Protein AF-A0A2A4I192-F1 (afdb_monomer_lite)

Secondary structure (DSSP, 8-state):
------TT--PPPHHHHHHHHHHHHHHHHHHHHHHHHHHTSHHHHHHHHHHHHHHHHHHHHHHHHHHHHH-GGGHHHHHTT-S-HHHHHHHHHHHTT-TTSS--

Sequence (104 aa):
MGSAFHPKDAAMPRTLVQALAEELVRASNILGDLAYDLGSDGDTLRRHMASLQAIDHVTQMQLAIADLLRAPDEITANAGRVTLEDMAVRLRGALDGTTGADAA

Organism: NCBI:txid862134

Radius of gyration: 18.27 Å; chains: 1; bounding box: 56×30×42 Å

Foldseek 3Di:
DDDDPDPVPCPDPLVVLLVQLVVLLVVLVVLVVVLVVQCVDPVSCVVCVVVSVVSVVSSLVSNLSSVLSNCVVCNLVSLVVSPPVVSSVVSVCVVVVVVPDPDD

Structure (mmCIF, N/CA/C/O backbone):
data_AF-A0A2A4I192-F1
#
_entry.id   AF-A0A2A4I192-F1
#
loop_
_atom_site.group_PDB
_atom_site.id
_atom_site.type_symbol
_atom_site.label_atom_id
_atom_site.label_alt_id
_atom_site.label_comp_id
_atom_site.label_asym_id
_atom_site.label_entity_id
_atom_site.label_seq_id
_atom_site.pdbx_PDB_ins_code
_atom_site.Cartn_x
_atom_site.Cartn_y
_atom_site.Cartn_z
_atom_site.occupancy
_atom_site.B_iso_or_equiv
_atom_site.auth_seq_id
_atom_site.auth_comp_id
_atom_site.auth_asym_id
_atom_site.auth_atom_id
_atom_site.pdbx_PDB_model_num
ATOM 1 N N . MET A 1 1 ? -37.849 -15.514 22.505 1.00 45.53 1 MET A N 1
ATOM 2 C CA . MET A 1 1 ? -37.267 -16.098 21.275 1.00 45.53 1 MET A CA 1
ATOM 3 C C . MET A 1 1 ? -37.134 -14.989 20.249 1.00 45.53 1 MET A C 1
ATOM 5 O O . MET A 1 1 ? -38.095 -14.254 20.087 1.00 45.53 1 MET A O 1
ATOM 9 N N . GLY A 1 2 ? -35.962 -14.875 19.616 1.00 47.94 2 GLY A N 1
ATOM 10 C CA . GLY A 1 2 ? -35.708 -13.978 18.483 1.00 47.94 2 GLY A CA 1
ATOM 11 C C . GLY A 1 2 ? -35.072 -12.635 18.843 1.00 47.94 2 GLY A C 1
ATOM 12 O O . GLY A 1 2 ? -35.719 -11.606 18.701 1.00 47.94 2 GLY A O 1
ATOM 13 N N . SER A 1 3 ? -33.812 -12.640 19.295 1.00 51.72 3 SER A N 1
ATOM 14 C CA . SER A 1 3 ? -32.983 -11.429 19.240 1.00 51.72 3 SER A CA 1
ATOM 15 C C . SER A 1 3 ? -32.753 -11.103 17.767 1.00 51.72 3 SER A C 1
ATOM 17 O O . SER A 1 3 ? -32.225 -11.938 17.030 1.00 51.72 3 SER A O 1
ATOM 19 N N . ALA A 1 4 ? -33.215 -9.934 17.332 1.00 55.94 4 ALA A N 1
ATOM 20 C CA . ALA A 1 4 ? -32.980 -9.436 15.991 1.00 55.94 4 ALA A CA 1
ATOM 21 C C . ALA A 1 4 ? -31.483 -9.145 15.849 1.00 55.94 4 ALA A C 1
ATOM 23 O O . ALA A 1 4 ? -30.949 -8.266 16.519 1.00 55.94 4 ALA A O 1
ATOM 24 N N . PHE A 1 5 ? -30.798 -9.909 15.003 1.00 48.59 5 PHE A N 1
ATOM 25 C CA . PHE A 1 5 ? -29.441 -9.585 14.588 1.00 48.59 5 PHE A CA 1
ATOM 26 C C . PHE A 1 5 ? -29.502 -8.262 13.816 1.00 48.59 5 PHE A C 1
ATOM 28 O O . PHE A 1 5 ? -29.989 -8.225 12.684 1.00 48.59 5 PHE A O 1
ATOM 35 N N . HIS A 1 6 ? -29.087 -7.161 14.445 1.00 49.81 6 HIS A N 1
ATOM 36 C CA . HIS A 1 6 ? -28.993 -5.877 13.769 1.00 49.81 6 HIS A CA 1
ATOM 37 C C . HIS A 1 6 ? -27.736 -5.882 12.878 1.00 49.81 6 HIS A C 1
ATOM 39 O O . HIS A 1 6 ? -26.640 -6.143 13.371 1.00 49.81 6 HIS A O 1
ATOM 45 N N . PRO A 1 7 ? -27.839 -5.547 11.577 1.00 48.59 7 PRO A N 1
ATOM 46 C CA . PRO A 1 7 ? -26.705 -5.568 10.641 1.00 48.59 7 PRO A CA 1
ATOM 47 C C . PRO A 1 7 ? -25.548 -4.600 10.966 1.00 48.59 7 PRO A C 1
ATOM 49 O O . PRO A 1 7 ? -24.584 -4.540 10.211 1.00 48.59 7 PRO A O 1
ATOM 52 N N . LYS A 1 8 ? -25.642 -3.821 12.054 1.00 51.84 8 LYS A N 1
ATOM 53 C CA . LYS A 1 8 ? -24.625 -2.864 12.520 1.00 51.84 8 LYS A CA 1
ATOM 54 C C . LYS A 1 8 ? -23.689 -3.420 13.604 1.00 51.84 8 LYS A C 1
ATOM 56 O O . LYS A 1 8 ? -22.716 -2.752 13.935 1.00 51.84 8 LYS A O 1
ATOM 61 N N . ASP A 1 9 ? -23.937 -4.628 14.115 1.00 47.12 9 ASP A N 1
ATOM 62 C CA . ASP A 1 9 ? -23.323 -5.093 15.372 1.00 47.12 9 ASP A CA 1
ATOM 63 C C . ASP A 1 9 ? -22.106 -6.018 15.218 1.00 47.12 9 ASP A C 1
ATOM 65 O O . ASP A 1 9 ? -21.594 -6.537 16.207 1.00 47.12 9 ASP A O 1
ATOM 69 N N . ALA A 1 10 ? -21.570 -6.197 14.012 1.00 53.81 10 ALA A N 1
ATOM 70 C CA . ALA A 1 10 ? -20.277 -6.858 13.835 1.00 53.81 10 ALA A CA 1
ATOM 71 C C . ALA A 1 10 ? -19.191 -5.823 13.521 1.00 53.81 10 ALA A C 1
ATOM 73 O O . ALA A 1 10 ? -18.585 -5.846 12.451 1.00 53.81 10 ALA A O 1
ATOM 74 N N . ALA A 1 11 ? -18.946 -4.891 14.449 1.00 66.88 11 ALA A N 1
ATOM 75 C CA . ALA A 1 11 ? -17.699 -4.133 14.421 1.00 66.88 11 ALA A CA 1
ATOM 76 C C . ALA A 1 11 ? -16.540 -5.143 14.378 1.00 66.88 11 ALA A C 1
ATOM 78 O O . ALA A 1 11 ? -16.483 -6.053 15.211 1.00 66.88 11 ALA A O 1
ATOM 79 N N . MET A 1 12 ? -15.654 -5.032 13.381 1.00 74.25 12 MET A N 1
ATOM 80 C CA . MET A 1 12 ? -14.514 -5.943 13.284 1.00 74.25 12 MET A CA 1
ATOM 81 C C . MET A 1 12 ? -13.717 -5.903 14.595 1.00 74.25 12 MET A C 1
ATOM 83 O O . MET A 1 12 ? -13.479 -4.811 15.122 1.00 74.25 12 MET A O 1
ATOM 87 N N . PRO A 1 13 ? -13.276 -7.058 15.128 1.00 85.31 13 PRO A N 1
ATOM 88 C CA . PRO A 1 13 ? -12.440 -7.075 16.317 1.00 85.31 13 PRO A CA 1
ATOM 89 C C . PRO A 1 13 ? -11.226 -6.166 16.125 1.00 85.31 13 PRO A C 1
ATOM 91 O O . PRO A 1 13 ? -10.545 -6.246 15.104 1.00 85.31 13 PRO A O 1
ATOM 94 N N . ARG A 1 14 ? -10.918 -5.321 17.115 1.00 81.94 14 ARG A N 1
ATOM 95 C CA . ARG A 1 14 ? -9.783 -4.382 17.046 1.00 81.94 14 ARG A CA 1
ATOM 96 C C . ARG A 1 14 ? -8.460 -5.080 16.713 1.00 81.94 14 ARG A C 1
ATOM 98 O O . ARG A 1 14 ? -7.638 -4.528 15.995 1.00 81.94 14 ARG A O 1
ATOM 105 N N . THR A 1 15 ? -8.285 -6.308 17.196 1.00 87.00 15 THR A N 1
ATOM 106 C CA . THR A 1 15 ? -7.130 -7.162 16.893 1.00 87.00 15 THR A CA 1
ATOM 107 C C . THR A 1 15 ? -7.056 -7.555 15.417 1.00 87.00 15 THR A C 1
ATOM 109 O O . THR A 1 15 ? -5.973 -7.551 14.847 1.00 87.00 15 THR A O 1
ATOM 112 N N . LEU A 1 16 ? -8.194 -7.837 14.775 1.00 86.00 16 LEU A N 1
ATOM 113 C CA . LEU A 1 16 ? -8.256 -8.108 13.338 1.00 86.00 16 LEU A CA 1
ATOM 114 C C . LEU A 1 16 ? -7.946 -6.844 12.528 1.00 86.00 16 LEU A C 1
ATOM 116 O O . LEU A 1 16 ? -7.176 -6.906 11.580 1.00 86.00 16 LEU A O 1
ATOM 120 N N . VAL A 1 17 ? -8.493 -5.693 12.928 1.00 88.31 17 VAL A N 1
ATOM 121 C CA . VAL A 1 17 ? -8.210 -4.397 12.285 1.00 88.31 17 VAL A CA 1
ATOM 122 C C . VAL A 1 17 ? -6.713 -4.064 12.337 1.00 88.31 17 VAL A C 1
ATOM 124 O O . VAL A 1 17 ? -6.136 -3.657 11.332 1.00 88.31 17 VAL A O 1
ATOM 127 N N . GLN A 1 18 ? -6.068 -4.293 13.484 1.00 88.81 18 GLN A N 1
ATOM 128 C CA . GLN A 1 18 ? -4.623 -4.110 13.646 1.00 88.81 18 GLN A CA 1
ATOM 129 C C . GLN A 1 18 ? -3.815 -5.090 12.789 1.00 88.81 18 GLN A C 1
ATOM 131 O O . GLN A 1 18 ? -2.906 -4.658 12.085 1.00 88.81 18 GLN A O 1
ATOM 136 N N . ALA A 1 19 ? -4.181 -6.375 12.783 1.00 91.25 19 ALA A N 1
ATOM 137 C CA . ALA A 1 19 ? -3.521 -7.378 11.949 1.00 91.25 19 ALA A CA 1
ATOM 138 C C . ALA A 1 19 ? -3.627 -7.041 10.451 1.00 91.25 19 ALA A C 1
ATOM 140 O O . ALA A 1 19 ? -2.654 -7.169 9.715 1.00 91.25 19 ALA A O 1
ATOM 141 N N . LEU A 1 20 ? -4.779 -6.540 9.994 1.00 93.00 20 LEU A N 1
ATOM 142 C CA . LEU A 1 20 ? -4.958 -6.087 8.611 1.00 93.00 20 LEU A CA 1
ATOM 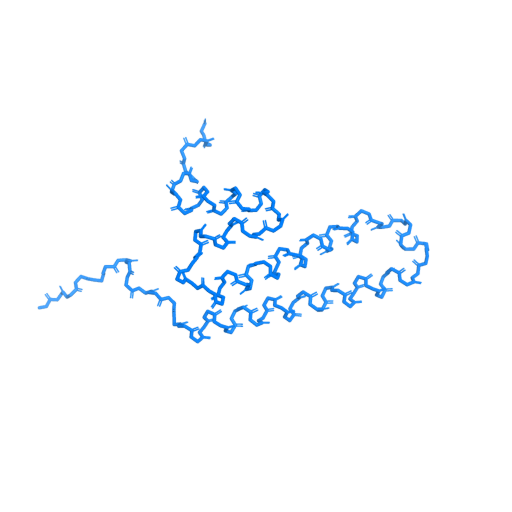143 C C . LEU A 1 20 ? -4.081 -4.871 8.283 1.00 93.00 20 LEU A C 1
ATOM 145 O O . LEU A 1 20 ? -3.492 -4.820 7.206 1.00 93.00 20 LEU A O 1
ATOM 149 N N . ALA A 1 21 ? -3.957 -3.913 9.205 1.00 93.56 21 ALA A N 1
ATOM 150 C CA . ALA A 1 21 ? -3.048 -2.781 9.035 1.00 93.56 21 ALA A CA 1
ATOM 151 C C . ALA A 1 21 ? -1.584 -3.239 8.909 1.00 93.56 21 ALA A C 1
ATOM 153 O O . ALA A 1 21 ? -0.840 -2.724 8.078 1.00 93.56 21 ALA A O 1
ATOM 154 N N . GLU A 1 22 ? -1.165 -4.217 9.712 1.00 95.94 22 GLU A N 1
ATOM 155 C CA . GLU A 1 22 ? 0.176 -4.804 9.631 1.00 95.94 22 GLU A CA 1
ATOM 156 C C . GLU A 1 22 ? 0.411 -5.539 8.307 1.00 95.94 22 GLU A C 1
ATOM 158 O O . GLU A 1 22 ? 1.461 -5.357 7.691 1.00 95.94 22 GLU A O 1
ATOM 163 N N . GLU A 1 23 ? -0.568 -6.305 7.824 1.00 97.25 23 GLU A N 1
ATOM 164 C CA . GLU A 1 23 ? -0.462 -6.998 6.537 1.00 97.25 23 GLU A CA 1
ATOM 165 C C . GLU A 1 23 ? -0.411 -6.033 5.344 1.00 97.25 23 GLU A C 1
ATOM 167 O O . GLU A 1 23 ? 0.316 -6.288 4.386 1.00 97.25 23 GLU A O 1
ATOM 172 N N . LEU A 1 24 ? -1.087 -4.881 5.412 1.00 96.00 24 LEU A N 1
ATOM 173 C CA . LEU A 1 24 ? -0.954 -3.831 4.395 1.00 96.00 24 LEU A CA 1
ATOM 174 C C . LEU A 1 24 ? 0.462 -3.242 4.354 1.00 96.00 24 LEU A C 1
ATOM 176 O O . LEU A 1 24 ? 1.010 -3.063 3.268 1.00 96.00 24 LEU A O 1
ATOM 180 N N . VAL A 1 25 ? 1.079 -3.001 5.516 1.00 96.75 25 VAL A N 1
ATOM 181 C CA . VAL A 1 25 ? 2.484 -2.556 5.592 1.00 96.75 25 VAL A CA 1
ATOM 182 C C . VAL A 1 25 ? 3.440 -3.647 5.102 1.00 96.75 25 VAL A C 1
ATOM 184 O O . VAL A 1 25 ? 4.418 -3.370 4.410 1.00 96.75 25 VAL A O 1
ATOM 187 N N . ARG A 1 26 ? 3.170 -4.916 5.423 1.00 97.06 26 ARG A N 1
ATOM 188 C CA . ARG A 1 26 ? 3.958 -6.039 4.900 1.00 97.06 26 ARG A CA 1
ATOM 189 C C . ARG A 1 26 ? 3.888 -6.086 3.374 1.00 97.06 26 ARG A C 1
ATOM 191 O O . ARG A 1 26 ? 4.925 -6.199 2.725 1.00 97.06 26 ARG A O 1
ATOM 198 N N . ALA A 1 27 ? 2.687 -5.975 2.808 1.00 96.56 27 ALA A N 1
ATOM 199 C CA . ALA A 1 27 ? 2.477 -5.966 1.366 1.00 96.56 27 ALA A CA 1
ATOM 200 C C . ALA A 1 27 ? 3.180 -4.779 0.690 1.00 96.56 27 ALA A C 1
ATOM 202 O O . ALA A 1 27 ? 3.806 -4.973 -0.353 1.00 96.56 27 ALA A O 1
ATOM 203 N N . SER A 1 28 ? 3.149 -3.586 1.298 1.00 96.44 28 SER A N 1
ATOM 204 C CA . SER A 1 28 ? 3.838 -2.414 0.750 1.00 96.44 28 SER A CA 1
ATOM 205 C C . SER A 1 28 ? 5.351 -2.593 0.722 1.00 96.44 28 SER A C 1
ATOM 207 O O . SER A 1 28 ? 5.989 -2.196 -0.248 1.00 96.44 28 SER A O 1
ATOM 209 N N . ASN A 1 29 ? 5.925 -3.233 1.745 1.00 96.69 29 ASN A N 1
ATOM 210 C CA . ASN A 1 29 ? 7.359 -3.520 1.783 1.00 96.69 29 ASN A CA 1
ATOM 211 C C . ASN A 1 29 ? 7.758 -4.520 0.691 1.00 96.69 29 ASN A C 1
ATOM 213 O O . ASN A 1 29 ? 8.692 -4.254 -0.051 1.00 96.69 29 ASN A O 1
ATOM 217 N N . ILE A 1 30 ? 7.001 -5.613 0.523 1.00 97.75 30 ILE A N 1
ATOM 218 C CA . ILE A 1 30 ? 7.257 -6.602 -0.541 1.00 97.75 30 ILE A CA 1
ATOM 219 C C . ILE A 1 30 ? 7.192 -5.943 -1.926 1.00 97.75 30 ILE A C 1
ATOM 221 O O . ILE A 1 30 ? 8.043 -6.195 -2.776 1.00 97.75 30 ILE A O 1
ATOM 225 N N . LEU A 1 31 ? 6.192 -5.089 -2.167 1.00 96.50 31 LEU A N 1
ATOM 226 C CA . LEU A 1 31 ? 6.079 -4.346 -3.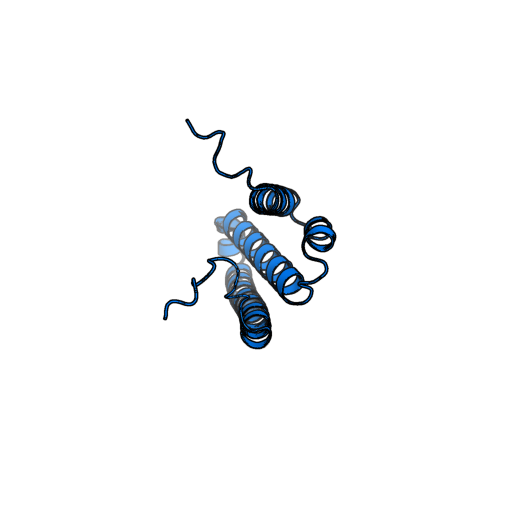425 1.00 96.50 31 LEU A CA 1
ATOM 227 C C . LEU A 1 31 ? 7.231 -3.352 -3.619 1.00 96.50 31 LEU A C 1
ATOM 229 O O . LEU A 1 31 ? 7.722 -3.217 -4.738 1.00 96.50 31 LEU A O 1
ATOM 233 N N . GLY A 1 32 ? 7.664 -2.682 -2.550 1.00 94.25 32 GLY A N 1
ATOM 234 C CA . GLY A 1 32 ? 8.812 -1.780 -2.562 1.00 94.25 32 GLY A CA 1
ATOM 235 C C . GLY A 1 32 ? 10.114 -2.497 -2.918 1.00 94.25 32 GLY A C 1
ATOM 236 O O . GLY A 1 32 ? 10.834 -2.031 -3.798 1.00 94.25 32 GLY A O 1
ATOM 237 N N . ASP A 1 33 ? 10.369 -3.657 -2.312 1.00 96.81 33 ASP A N 1
ATOM 238 C CA . ASP A 1 33 ? 11.548 -4.482 -2.596 1.00 96.81 33 ASP A CA 1
ATOM 239 C C . ASP A 1 33 ? 11.548 -4.954 -4.060 1.00 96.81 33 ASP A C 1
ATOM 241 O O . ASP A 1 33 ? 12.537 -4.797 -4.773 1.00 96.81 33 ASP A O 1
ATOM 245 N N . LEU A 1 34 ? 10.405 -5.433 -4.565 1.00 95.44 34 LEU A N 1
ATOM 246 C CA . LEU A 1 34 ? 10.275 -5.846 -5.968 1.00 95.44 34 LEU A CA 1
ATOM 247 C C . LEU A 1 34 ? 10.456 -4.675 -6.946 1.00 95.44 34 LEU A C 1
ATOM 249 O O . LEU A 1 34 ? 11.080 -4.835 -7.996 1.00 95.44 34 LEU A O 1
ATOM 253 N N . ALA A 1 35 ? 9.915 -3.496 -6.629 1.00 93.62 35 ALA A N 1
ATOM 254 C CA . ALA A 1 35 ? 10.101 -2.298 -7.444 1.00 93.62 35 ALA A CA 1
ATOM 255 C C . ALA A 1 35 ? 11.564 -1.837 -7.446 1.00 93.62 35 ALA A C 1
ATOM 257 O O . ALA A 1 35 ? 12.066 -1.407 -8.485 1.00 93.62 35 ALA A O 1
ATOM 258 N N . TYR A 1 36 ? 12.251 -1.956 -6.308 1.00 92.56 36 TYR A N 1
ATOM 259 C CA . TYR A 1 36 ? 13.675 -1.673 -6.191 1.00 92.56 36 TYR A CA 1
ATOM 260 C C . TYR A 1 36 ? 14.508 -2.629 -7.050 1.00 92.56 36 TYR A C 1
ATOM 262 O O . TYR A 1 36 ? 15.315 -2.171 -7.860 1.00 92.56 36 TYR A O 1
ATOM 270 N N . ASP A 1 37 ? 14.256 -3.935 -6.948 1.00 94.12 37 ASP A N 1
ATOM 271 C CA . ASP A 1 37 ? 14.948 -4.951 -7.743 1.00 94.12 37 ASP A CA 1
ATOM 272 C C . ASP A 1 37 ? 14.764 -4.698 -9.247 1.00 94.12 37 ASP A C 1
ATOM 274 O O . ASP A 1 37 ? 15.737 -4.686 -10.003 1.00 94.12 37 ASP A O 1
ATOM 278 N N . LEU A 1 38 ? 13.536 -4.401 -9.685 1.00 91.50 38 LEU A N 1
ATOM 279 C CA . LEU A 1 38 ? 13.231 -4.059 -11.080 1.00 91.50 38 LEU A CA 1
ATOM 280 C C . LEU A 1 38 ? 13.871 -2.735 -11.528 1.00 91.50 38 LEU A C 1
ATOM 282 O O . LEU A 1 38 ? 14.288 -2.609 -12.679 1.00 91.50 38 LEU A O 1
ATOM 286 N N . GLY A 1 39 ? 13.936 -1.744 -10.639 1.00 91.62 39 GLY A N 1
ATOM 287 C CA . GLY A 1 39 ? 14.537 -0.438 -10.904 1.00 91.62 39 GLY A CA 1
ATOM 288 C C . GLY A 1 39 ? 16.068 -0.445 -10.905 1.00 91.62 39 GLY A C 1
ATOM 289 O O . GLY A 1 39 ? 16.675 0.493 -11.424 1.00 91.62 39 GLY A O 1
ATOM 290 N N . SER A 1 40 ? 16.693 -1.490 -10.355 1.00 93.06 40 SER A N 1
ATOM 291 C CA . SER A 1 40 ? 18.150 -1.645 -10.327 1.00 93.06 40 SER A CA 1
ATOM 292 C C . SER A 1 40 ? 18.757 -1.908 -11.716 1.00 93.06 40 SER A C 1
ATOM 294 O O . SER A 1 40 ? 19.926 -1.593 -11.948 1.00 93.06 40 SER A O 1
ATOM 296 N N . ASP A 1 41 ? 17.956 -2.407 -12.665 1.00 94.06 41 ASP A N 1
ATOM 297 C CA . ASP A 1 41 ? 18.320 -2.530 -14.075 1.00 94.06 41 ASP A CA 1
ATOM 298 C C . ASP A 1 41 ? 17.889 -1.279 -14.861 1.00 94.06 41 ASP A C 1
ATOM 300 O O . ASP A 1 41 ? 16.705 -0.958 -14.983 1.00 94.06 41 ASP A O 1
ATOM 304 N N . GLY A 1 42 ? 18.861 -0.555 -15.421 1.00 91.81 42 GLY A N 1
ATOM 305 C CA . GLY A 1 42 ? 18.618 0.747 -16.051 1.00 91.81 42 GLY A CA 1
ATOM 306 C C . GLY A 1 42 ? 17.724 0.703 -17.297 1.00 91.81 42 GLY A C 1
ATOM 307 O O . GLY A 1 42 ? 17.003 1.669 -17.570 1.00 91.81 42 GLY A O 1
ATOM 308 N N . ASP A 1 43 ? 17.737 -0.398 -18.050 1.00 94.31 43 ASP A N 1
ATOM 309 C CA . ASP A 1 43 ? 16.888 -0.557 -19.234 1.00 94.31 43 ASP A CA 1
ATOM 310 C C . ASP A 1 43 ? 15.450 -0.925 -18.847 1.00 94.31 43 ASP A C 1
ATOM 312 O O . ASP A 1 43 ? 14.498 -0.405 -19.438 1.00 94.31 43 ASP A O 1
ATOM 316 N N . THR A 1 44 ? 15.281 -1.752 -17.816 1.00 90.88 44 THR A N 1
ATOM 317 C CA . THR A 1 44 ? 13.991 -2.092 -17.203 1.00 90.88 44 THR A CA 1
ATOM 318 C C . THR A 1 44 ? 13.351 -0.857 -16.583 1.00 90.88 44 THR A C 1
ATOM 320 O O . THR A 1 44 ? 12.200 -0.552 -16.902 1.00 90.88 44 THR A O 1
ATOM 323 N N . LEU A 1 45 ? 14.112 -0.081 -15.806 1.00 93.00 45 LEU A N 1
ATOM 324 C CA . LEU A 1 45 ? 13.671 1.190 -15.234 1.00 93.00 45 LEU A CA 1
ATOM 325 C C . LEU A 1 45 ? 13.164 2.144 -16.321 1.00 93.00 45 LEU A C 1
ATOM 327 O O . LEU A 1 45 ? 12.065 2.686 -16.215 1.00 93.00 45 LEU A O 1
ATOM 331 N N . ARG A 1 46 ? 13.932 2.331 -17.403 1.00 93.88 46 ARG A N 1
ATOM 332 C CA . ARG A 1 46 ? 13.547 3.244 -18.489 1.00 93.88 46 ARG A CA 1
ATOM 333 C C . ARG A 1 46 ? 12.300 2.762 -19.232 1.00 93.88 46 ARG A C 1
ATOM 335 O O . ARG A 1 46 ? 11.459 3.580 -19.596 1.00 93.88 46 ARG A O 1
ATOM 342 N N . ARG A 1 47 ? 12.172 1.451 -19.461 1.00 96.19 47 ARG A N 1
ATOM 343 C CA . ARG A 1 47 ? 11.045 0.848 -20.192 1.00 96.19 47 ARG A CA 1
ATOM 344 C C . ARG A 1 47 ? 9.756 0.808 -19.371 1.00 96.19 47 ARG A C 1
ATOM 346 O O . ARG A 1 47 ? 8.676 0.935 -19.941 1.00 96.19 47 ARG A O 1
ATOM 353 N N . HIS A 1 48 ? 9.866 0.638 -18.056 1.00 95.38 48 HIS A N 1
ATOM 354 C CA . HIS A 1 48 ? 8.736 0.386 -17.159 1.00 95.38 48 HIS A CA 1
ATOM 355 C C . HIS A 1 48 ? 8.549 1.463 -16.084 1.00 95.38 48 HIS A C 1
ATOM 357 O O . HIS A 1 48 ? 7.834 1.231 -15.113 1.00 95.38 48 HIS A O 1
ATOM 363 N N . MET A 1 49 ? 9.122 2.658 -16.270 1.00 94.69 49 MET A N 1
ATOM 364 C CA . MET A 1 49 ? 9.024 3.780 -15.325 1.00 94.69 49 MET A CA 1
ATOM 365 C C . MET A 1 49 ? 7.581 4.050 -14.874 1.00 94.69 49 MET A C 1
ATOM 367 O O . MET A 1 49 ? 7.322 4.176 -13.683 1.00 94.69 49 MET A O 1
ATOM 371 N N . ALA A 1 50 ? 6.625 4.064 -15.808 1.00 93.69 50 ALA A N 1
ATOM 372 C CA . ALA A 1 50 ? 5.216 4.298 -15.489 1.00 93.69 50 ALA A CA 1
ATOM 373 C C . ALA A 1 50 ? 4.612 3.180 -14.618 1.00 93.69 50 ALA A C 1
ATO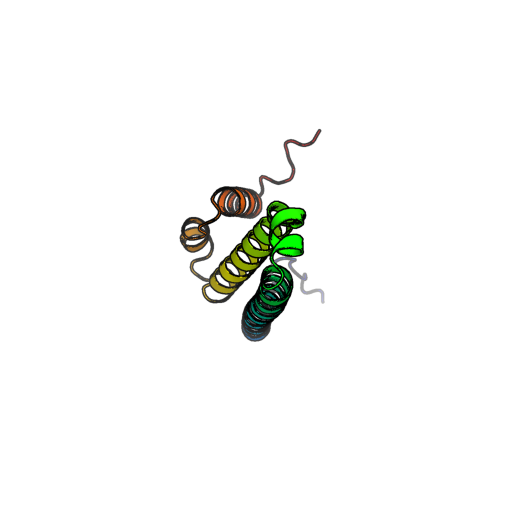M 375 O O . ALA A 1 50 ? 3.813 3.442 -13.724 1.00 93.69 50 ALA A O 1
ATOM 376 N N . SER A 1 51 ? 5.013 1.927 -14.847 1.00 93.88 51 SER A N 1
ATOM 377 C CA . SER A 1 51 ? 4.585 0.789 -14.027 1.00 93.88 51 SER A CA 1
ATOM 378 C C . SER A 1 51 ? 5.202 0.839 -12.629 1.00 93.88 51 SER A C 1
ATOM 380 O O . SER A 1 51 ? 4.508 0.565 -11.657 1.00 93.88 51 SER A O 1
ATOM 382 N N . LEU A 1 52 ? 6.471 1.238 -12.510 1.00 93.50 52 LEU A N 1
ATOM 383 C CA . LEU A 1 52 ? 7.139 1.415 -11.217 1.00 93.50 52 LEU A CA 1
ATOM 384 C C . LEU A 1 52 ? 6.520 2.565 -10.412 1.00 93.50 52 LEU A C 1
ATOM 386 O O . LEU A 1 52 ? 6.290 2.419 -9.216 1.00 93.50 52 LEU A O 1
ATOM 390 N N . GLN A 1 53 ? 6.150 3.663 -11.073 1.00 92.25 53 GLN A N 1
ATOM 391 C CA . GLN A 1 53 ? 5.382 4.750 -10.456 1.00 92.25 53 GLN A CA 1
ATOM 392 C C . GLN A 1 53 ? 3.991 4.292 -9.999 1.00 92.25 53 GLN A C 1
ATOM 394 O O . GLN A 1 53 ? 3.530 4.691 -8.933 1.00 92.25 53 GLN A O 1
ATOM 399 N N . ALA A 1 54 ? 3.320 3.430 -10.768 1.00 92.56 54 ALA A N 1
ATOM 400 C CA . ALA A 1 54 ? 2.047 2.851 -10.348 1.00 92.56 54 ALA A CA 1
ATOM 401 C C . ALA A 1 54 ? 2.207 1.942 -9.115 1.00 92.56 54 ALA A C 1
ATOM 403 O O . ALA A 1 54 ? 1.348 1.962 -8.236 1.00 92.56 54 ALA A O 1
ATOM 404 N N . ILE A 1 55 ? 3.307 1.184 -9.019 1.00 92.94 55 ILE A N 1
ATOM 405 C CA . ILE A 1 55 ? 3.619 0.376 -7.831 1.00 92.94 55 ILE A CA 1
ATOM 406 C C . ILE A 1 55 ? 3.844 1.279 -6.614 1.00 92.94 55 ILE A C 1
ATOM 408 O O . ILE A 1 55 ? 3.240 1.031 -5.574 1.00 92.94 55 ILE A O 1
ATOM 412 N N . ASP A 1 56 ? 4.624 2.353 -6.752 1.00 90.75 56 ASP A N 1
ATOM 413 C CA . ASP A 1 56 ? 4.829 3.343 -5.684 1.00 90.75 56 ASP A CA 1
ATOM 414 C C . ASP A 1 56 ? 3.509 4.003 -5.238 1.00 90.75 56 ASP A C 1
ATOM 416 O O . ASP A 1 56 ? 3.233 4.171 -4.053 1.00 90.75 56 ASP A O 1
ATOM 420 N N . HIS A 1 57 ? 2.610 4.295 -6.177 1.00 89.31 57 HIS A N 1
ATOM 421 C CA . HIS A 1 57 ? 1.283 4.794 -5.826 1.00 89.31 57 HIS A CA 1
ATOM 422 C C . HIS A 1 57 ? 0.465 3.768 -5.014 1.00 89.31 57 HIS A C 1
ATOM 424 O O . HIS A 1 57 ? -0.237 4.132 -4.067 1.00 89.31 57 HIS A O 1
ATOM 430 N N . VAL A 1 58 ? 0.564 2.473 -5.340 1.00 90.75 58 VAL A N 1
ATOM 431 C CA . VAL A 1 58 ? -0.107 1.395 -4.593 1.00 90.75 58 VAL A CA 1
ATOM 432 C C . VAL A 1 58 ? 0.473 1.225 -3.190 1.00 90.75 58 VAL A C 1
ATOM 434 O O . VAL A 1 58 ? -0.305 1.078 -2.245 1.00 90.75 58 VAL A O 1
ATOM 437 N N . THR A 1 59 ? 1.796 1.288 -3.018 1.00 92.19 59 THR A N 1
ATOM 438 C CA . THR A 1 59 ? 2.413 1.208 -1.683 1.00 92.19 59 THR A CA 1
ATOM 439 C C . THR A 1 59 ? 1.971 2.381 -0.808 1.00 92.19 59 THR A C 1
ATOM 441 O O . THR A 1 59 ? 1.581 2.172 0.341 1.00 92.19 59 THR A O 1
ATOM 444 N N . GLN A 1 60 ? 1.903 3.596 -1.359 1.00 89.31 60 GLN A N 1
ATOM 445 C CA . GLN A 1 60 ? 1.378 4.769 -0.652 1.00 89.31 60 GLN A CA 1
ATOM 446 C C . GLN A 1 60 ? -0.096 4.603 -0.249 1.00 89.31 60 GLN A C 1
ATOM 448 O O . GLN A 1 60 ? -0.458 4.935 0.882 1.00 89.31 60 GLN A O 1
ATOM 453 N N . MET A 1 61 ? -0.945 4.041 -1.122 1.00 88.69 61 MET A N 1
ATOM 454 C CA . MET A 1 61 ? -2.336 3.714 -0.771 1.00 88.69 61 MET A CA 1
ATOM 455 C C . MET A 1 61 ? -2.409 2.717 0.391 1.00 88.69 61 MET A C 1
ATOM 457 O O . MET A 1 61 ? -3.175 2.927 1.330 1.00 88.69 61 MET A O 1
ATOM 461 N N . GLN A 1 62 ? -1.606 1.651 0.357 1.00 92.50 62 GLN A N 1
ATOM 462 C CA . GLN A 1 62 ? -1.585 0.628 1.408 1.00 92.50 62 GLN A CA 1
ATOM 463 C C . GLN A 1 62 ? -1.165 1.202 2.764 1.00 92.50 62 GLN A C 1
ATOM 465 O O . GLN A 1 62 ? -1.818 0.918 3.769 1.00 92.50 62 GLN A O 1
ATOM 470 N N . LEU A 1 63 ? -0.129 2.046 2.791 1.00 90.69 63 LEU A N 1
ATOM 471 C CA . LEU A 1 63 ? 0.336 2.709 4.011 1.00 90.69 63 LEU A CA 1
ATOM 472 C C . LEU A 1 63 ? -0.733 3.644 4.589 1.00 90.69 63 LEU A C 1
ATOM 474 O O . LEU A 1 63 ? -1.049 3.565 5.774 1.00 90.69 63 LEU A O 1
ATOM 478 N N . ALA A 1 64 ? -1.363 4.458 3.743 1.00 86.25 64 ALA A N 1
ATOM 479 C CA . ALA A 1 64 ? -2.430 5.354 4.172 1.00 86.25 64 ALA A CA 1
ATOM 480 C C . ALA A 1 64 ? -3.654 4.594 4.722 1.00 86.25 64 ALA A C 1
ATOM 482 O O . ALA A 1 64 ? -4.242 5.012 5.719 1.00 86.25 64 ALA A O 1
ATOM 483 N N . ILE A 1 65 ? -4.026 3.452 4.132 1.00 87.44 65 ILE A N 1
ATOM 484 C CA . ILE A 1 65 ? -5.098 2.600 4.672 1.00 87.44 65 ILE A CA 1
ATOM 485 C C . ILE A 1 65 ? -4.677 1.975 6.009 1.00 87.44 65 ILE A C 1
ATOM 487 O O . ILE A 1 65 ? -5.476 1.954 6.945 1.00 87.44 65 ILE A O 1
ATOM 491 N N . ALA A 1 66 ? -3.437 1.498 6.135 1.00 90.44 66 ALA A N 1
ATOM 492 C CA . ALA A 1 66 ? -2.932 0.957 7.395 1.00 90.44 66 ALA A CA 1
ATOM 493 C C . ALA A 1 66 ? -3.004 1.992 8.531 1.00 90.44 66 ALA A C 1
ATOM 495 O O . ALA A 1 66 ? -3.409 1.660 9.647 1.00 90.44 66 ALA A O 1
ATOM 496 N N . ASP A 1 67 ? -2.680 3.252 8.243 1.00 86.94 67 ASP A N 1
ATOM 497 C CA . ASP A 1 67 ? -2.764 4.342 9.216 1.00 86.94 67 ASP A CA 1
ATOM 498 C C . ASP A 1 67 ? -4.213 4.653 9.616 1.00 86.94 67 ASP A C 1
ATOM 500 O O . ASP A 1 67 ? -4.500 4.809 10.806 1.00 86.94 67 ASP A O 1
ATOM 504 N N . LEU A 1 68 ? -5.152 4.638 8.662 1.00 85.38 68 LEU A N 1
ATOM 505 C CA . LEU A 1 68 ? -6.587 4.767 8.953 1.00 85.38 68 LEU A CA 1
ATOM 506 C C . LEU A 1 68 ? -7.095 3.644 9.867 1.00 85.38 68 LEU A C 1
ATOM 508 O O . LEU A 1 68 ? -7.838 3.903 10.812 1.00 85.38 68 LEU A O 1
ATOM 512 N N . LEU A 1 69 ? -6.676 2.400 9.618 1.00 86.88 69 LEU A N 1
ATOM 513 C CA . LEU A 1 69 ? -7.074 1.243 10.426 1.00 86.88 69 LEU A CA 1
ATOM 514 C C . LEU A 1 69 ? -6.490 1.292 11.848 1.00 86.88 69 LEU A C 1
ATOM 516 O O . LEU A 1 69 ? -7.125 0.822 12.793 1.00 86.88 69 LEU A O 1
ATOM 520 N N . ARG A 1 70 ? -5.301 1.878 12.035 1.00 86.06 70 ARG A N 1
ATOM 521 C CA . ARG A 1 70 ? -4.679 2.046 13.362 1.00 86.06 70 ARG A CA 1
ATOM 522 C C . ARG A 1 70 ? -5.362 3.112 14.220 1.00 86.06 70 ARG A C 1
ATOM 524 O O . ARG A 1 70 ? -5.302 3.008 15.446 1.00 86.06 70 ARG A O 1
ATOM 531 N N . ALA A 1 71 ? -6.024 4.088 13.600 1.00 82.38 71 ALA A N 1
ATOM 532 C CA . ALA A 1 71 ? -6.704 5.195 14.270 1.00 82.38 71 ALA A CA 1
ATOM 533 C C . ALA A 1 71 ? -8.211 5.254 13.916 1.00 82.38 71 ALA A C 1
ATOM 535 O O . ALA A 1 71 ? -8.669 6.222 13.298 1.00 82.38 71 ALA A O 1
ATOM 536 N N . PRO A 1 72 ? -9.000 4.231 14.317 1.00 67.62 72 PRO A N 1
ATOM 537 C CA . PRO A 1 72 ? -10.396 4.074 13.904 1.00 67.62 72 PRO A CA 1
ATOM 538 C C . PRO A 1 72 ? -11.334 5.163 14.450 1.00 67.62 72 PRO A C 1
ATOM 540 O O . PRO A 1 72 ? -12.325 5.496 13.807 1.00 67.62 72 PRO A O 1
ATOM 543 N N . ASP A 1 73 ? -11.008 5.760 15.599 1.00 68.38 73 A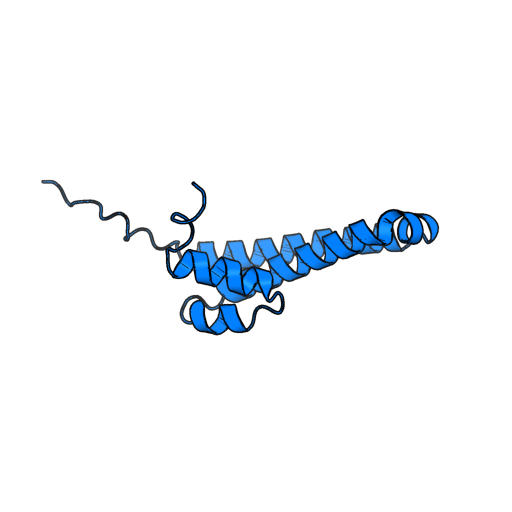SP A N 1
ATOM 544 C CA . ASP A 1 73 ? -11.826 6.810 16.229 1.00 68.38 73 ASP A CA 1
ATOM 545 C C . ASP A 1 73 ? -11.725 8.164 15.497 1.00 68.38 73 ASP A C 1
ATOM 547 O O . ASP A 1 73 ? -12.494 9.088 15.754 1.00 68.38 73 ASP A O 1
ATOM 551 N N . GLU A 1 74 ? -10.794 8.274 14.547 1.00 65.88 74 GLU A N 1
ATOM 552 C CA . GLU A 1 74 ? -10.484 9.494 13.807 1.00 65.88 74 GLU A CA 1
ATOM 553 C C . G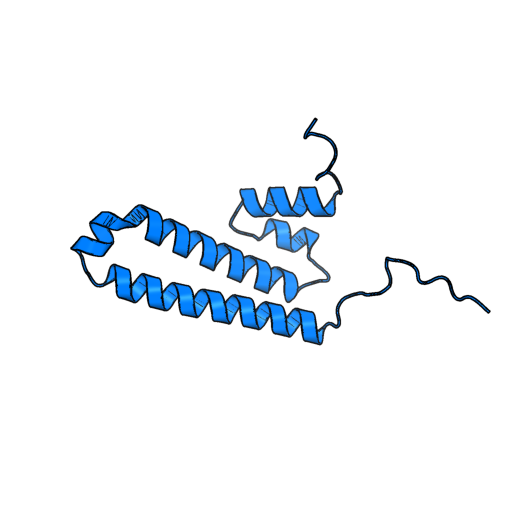LU A 1 74 ? -10.595 9.290 12.286 1.00 65.88 74 GLU A C 1
ATOM 555 O O . GLU A 1 74 ? -10.069 10.100 11.533 1.00 65.88 74 GLU A O 1
ATOM 560 N N . ILE A 1 75 ? -11.276 8.245 11.791 1.00 63.16 75 ILE A N 1
ATOM 561 C CA . ILE A 1 75 ? -11.310 7.896 10.351 1.00 63.16 75 ILE A CA 1
ATOM 562 C C . ILE A 1 75 ? -11.654 9.094 9.455 1.00 63.16 75 ILE A C 1
ATOM 564 O O . ILE A 1 75 ? -10.955 9.332 8.473 1.00 63.16 75 ILE A O 1
ATOM 568 N N . THR A 1 76 ? -12.671 9.893 9.791 1.00 61.78 76 THR A N 1
ATOM 569 C CA . THR A 1 76 ? -13.057 11.071 8.991 1.00 61.78 76 THR A CA 1
ATOM 570 C C . THR A 1 76 ? -12.000 12.183 9.037 1.00 61.78 76 THR A C 1
ATOM 572 O O . THR A 1 76 ? -11.778 12.864 8.038 1.00 61.78 76 THR A O 1
ATOM 575 N N . ALA A 1 77 ? -11.308 12.351 10.169 1.00 60.72 77 ALA A N 1
ATOM 576 C CA . ALA A 1 77 ? -10.228 13.329 10.330 1.00 60.72 77 ALA A CA 1
ATOM 577 C C . ALA A 1 77 ? -8.920 12.861 9.661 1.00 60.72 77 ALA A C 1
ATOM 579 O O . ALA A 1 77 ? -8.195 13.654 9.061 1.00 60.72 77 ALA A O 1
ATOM 580 N N . ASN A 1 78 ? -8.647 11.558 9.701 1.00 60.62 78 ASN A N 1
ATOM 581 C CA . ASN A 1 78 ? -7.473 10.926 9.114 1.00 60.62 78 ASN A CA 1
ATOM 582 C C . ASN A 1 78 ? -7.631 10.678 7.612 1.00 60.62 78 ASN A C 1
ATOM 584 O O . ASN A 1 78 ? -6.632 10.688 6.899 1.00 60.62 78 ASN A O 1
ATOM 588 N N . ALA A 1 79 ? -8.856 10.562 7.091 1.00 60.84 79 ALA A N 1
ATOM 589 C CA . ALA A 1 79 ? -9.108 10.545 5.651 1.00 60.84 79 ALA A CA 1
ATOM 590 C C . ALA A 1 79 ? -8.593 11.830 4.977 1.00 60.84 79 ALA A C 1
ATOM 592 O O . ALA A 1 79 ? -8.119 11.774 3.849 1.00 60.84 79 ALA A O 1
ATOM 593 N N . GLY A 1 80 ? -8.606 12.970 5.680 1.00 55.47 80 GLY A N 1
ATOM 594 C CA . GLY A 1 80 ? -8.000 14.225 5.215 1.00 55.47 80 GLY A CA 1
ATOM 595 C C . GLY A 1 80 ? -6.467 14.269 5.282 1.00 55.47 80 GLY A C 1
ATOM 596 O O . GLY A 1 80 ? -5.866 15.185 4.729 1.00 55.47 80 GLY A O 1
ATOM 597 N N . ARG A 1 81 ? -5.825 13.300 5.948 1.00 56.41 81 ARG A N 1
ATOM 598 C CA . ARG A 1 81 ? -4.357 13.161 6.043 1.00 56.41 81 ARG A CA 1
ATOM 599 C C . ARG A 1 81 ? -3.781 12.207 5.003 1.00 56.41 81 ARG A C 1
ATOM 601 O O . ARG A 1 81 ? -2.565 12.140 4.845 1.00 56.41 81 ARG A O 1
ATOM 608 N N . VAL A 1 82 ? -4.645 11.479 4.300 1.00 59.00 82 VAL A N 1
ATOM 609 C CA . VAL A 1 82 ? -4.265 10.662 3.154 1.00 59.00 82 VAL A CA 1
ATOM 610 C C . VAL A 1 82 ? -3.683 11.588 2.086 1.00 59.00 82 VAL A C 1
ATOM 612 O O . VAL A 1 82 ? -4.385 12.435 1.542 1.00 59.00 82 VAL A O 1
ATOM 615 N N . THR A 1 83 ? -2.400 11.419 1.768 1.00 59.22 83 THR A N 1
ATOM 616 C CA . THR A 1 83 ? -1.663 12.233 0.780 1.00 59.22 83 THR A CA 1
ATOM 617 C C . THR A 1 83 ? -2.172 12.068 -0.655 1.00 59.22 83 THR A C 1
ATOM 619 O O . THR A 1 83 ? -1.777 12.809 -1.550 1.00 59.22 83 THR A O 1
ATOM 622 N N . LEU A 1 84 ? -3.071 11.110 -0.876 1.00 65.06 84 LEU A N 1
ATOM 623 C CA . LEU A 1 84 ? -3.716 10.817 -2.146 1.00 65.06 84 LEU A CA 1
ATOM 624 C C . LEU A 1 84 ? -5.123 11.421 -2.143 1.00 65.06 84 LEU A C 1
ATOM 626 O O . LEU A 1 84 ? -6.084 10.777 -1.719 1.00 65.06 84 LEU A O 1
ATOM 630 N N . GLU A 1 85 ? -5.234 12.663 -2.610 1.00 68.88 85 GLU A N 1
ATOM 631 C CA . GLU A 1 85 ? -6.477 13.449 -2.624 1.00 68.88 85 GLU A CA 1
ATOM 632 C C . GLU A 1 85 ? -7.657 12.672 -3.233 1.00 68.88 85 GLU A C 1
ATOM 634 O O . GLU A 1 85 ? -8.730 12.598 -2.630 1.00 68.88 85 GLU A O 1
ATOM 639 N N . ASP A 1 86 ? -7.432 11.968 -4.345 1.00 71.56 86 ASP A N 1
ATOM 640 C CA . ASP A 1 86 ? -8.452 11.133 -4.988 1.00 71.56 86 ASP A CA 1
ATOM 641 C C . ASP A 1 86 ? -8.916 9.971 -4.100 1.00 71.56 86 ASP A C 1
ATOM 643 O O . ASP A 1 86 ? -10.094 9.609 -4.092 1.00 71.56 86 ASP A O 1
ATOM 647 N N . MET A 1 87 ? -8.004 9.368 -3.332 1.00 75.81 87 MET A N 1
ATOM 648 C CA . MET A 1 87 ? -8.361 8.312 -2.385 1.00 75.81 87 MET A CA 1
ATOM 649 C C . MET A 1 87 ? -9.171 8.883 -1.222 1.00 75.81 87 MET A C 1
ATOM 651 O O . MET A 1 87 ? -10.187 8.300 -0.850 1.00 75.81 87 MET A O 1
ATOM 655 N N . ALA A 1 88 ? -8.779 10.044 -0.695 1.00 72.31 88 ALA A N 1
ATOM 656 C CA . ALA A 1 88 ? -9.530 10.742 0.343 1.00 72.31 88 ALA A CA 1
ATOM 657 C C . ALA A 1 88 ? -10.948 11.117 -0.121 1.00 72.31 88 ALA A C 1
ATOM 659 O O . ALA A 1 88 ? -11.895 11.034 0.661 1.00 72.31 88 ALA A O 1
ATOM 660 N N . VAL A 1 89 ? -11.118 11.535 -1.381 1.00 78.25 89 VAL A N 1
ATOM 661 C CA . VAL A 1 89 ? -12.434 11.816 -1.982 1.00 78.25 89 VAL A CA 1
ATOM 662 C C . VAL A 1 89 ? -13.274 10.542 -2.080 1.00 78.25 89 VAL A C 1
ATOM 664 O O . VAL A 1 89 ? -14.407 10.531 -1.600 1.00 78.25 89 VAL A O 1
ATOM 667 N N . ARG A 1 90 ? -12.720 9.448 -2.626 1.00 78.38 90 ARG A N 1
ATOM 668 C CA . ARG A 1 90 ? -13.432 8.159 -2.723 1.00 78.38 90 ARG A CA 1
ATOM 669 C C . ARG A 1 90 ? -13.848 7.622 -1.352 1.00 78.38 90 ARG A C 1
ATOM 671 O O . ARG A 1 90 ? -14.971 7.149 -1.202 1.00 78.38 90 ARG A O 1
ATOM 678 N N . LEU A 1 91 ? -12.969 7.722 -0.352 1.00 78.12 91 LEU A N 1
ATOM 679 C CA . LEU A 1 91 ? -13.255 7.287 1.018 1.00 78.12 91 LEU A CA 1
ATOM 680 C C . LEU A 1 91 ? -14.356 8.131 1.666 1.00 78.12 91 LEU A C 1
ATOM 682 O O . LEU A 1 91 ? -15.283 7.565 2.235 1.00 78.12 91 LEU A O 1
ATOM 686 N N . ARG A 1 92 ? -14.299 9.463 1.541 1.00 76.44 92 ARG A N 1
ATOM 687 C CA . ARG A 1 92 ? -15.367 10.350 2.030 1.00 76.44 92 ARG A CA 1
ATOM 688 C C . ARG A 1 92 ? -16.708 10.029 1.372 1.00 76.44 92 ARG A C 1
ATOM 690 O O . ARG A 1 92 ? -17.680 9.826 2.083 1.00 76.44 92 ARG A O 1
ATOM 697 N N . GLY A 1 93 ? -16.741 9.851 0.049 1.00 75.81 93 GLY A N 1
ATOM 698 C CA . GLY A 1 93 ? -17.966 9.462 -0.659 1.00 75.81 93 GLY A CA 1
ATOM 699 C C . GLY A 1 93 ? -18.560 8.132 -0.171 1.00 75.81 93 GLY A C 1
ATOM 700 O O . GLY A 1 93 ? -19.775 8.019 -0.001 1.00 75.81 93 GLY A O 1
ATOM 701 N N . ALA A 1 94 ? -17.713 7.139 0.118 1.00 77.69 94 ALA A N 1
ATOM 702 C CA . ALA A 1 94 ? -18.147 5.865 0.695 1.00 77.69 94 ALA A CA 1
ATOM 703 C C . ALA A 1 94 ? -18.699 6.016 2.123 1.00 77.69 94 ALA A C 1
ATOM 705 O O . ALA A 1 94 ? -19.711 5.399 2.454 1.00 77.69 94 ALA A O 1
ATOM 706 N N . LEU A 1 95 ? -18.066 6.850 2.955 1.00 75.19 95 LEU A N 1
ATOM 707 C CA . LEU A 1 95 ? -18.497 7.122 4.332 1.00 75.19 95 LEU A CA 1
ATOM 708 C C . LEU A 1 95 ? -19.798 7.935 4.392 1.00 75.19 95 LEU A C 1
ATOM 710 O O . LEU A 1 95 ? -20.650 7.659 5.234 1.00 75.19 95 LEU A O 1
ATOM 714 N N . ASP A 1 96 ? -19.976 8.880 3.470 1.00 78.06 96 ASP A N 1
ATOM 715 C CA . ASP A 1 96 ? -21.176 9.713 3.351 1.00 78.06 96 ASP A CA 1
ATOM 716 C C . ASP A 1 96 ? -22.352 8.962 2.688 1.00 78.06 96 ASP A C 1
ATOM 718 O O . ASP A 1 96 ? -23.455 9.498 2.574 1.00 78.06 96 ASP A O 1
ATOM 722 N N . GLY A 1 97 ? -22.140 7.715 2.241 1.00 63.38 97 GLY A N 1
ATOM 723 C CA . GLY A 1 97 ? -23.165 6.873 1.616 1.00 63.38 97 GLY A CA 1
ATOM 724 C C . GLY A 1 97 ? -23.546 7.288 0.190 1.00 63.38 97 GLY A C 1
ATOM 725 O O . GLY A 1 97 ? -24.593 6.880 -0.308 1.00 63.38 97 GLY A O 1
ATOM 726 N N . THR A 1 98 ? -22.715 8.082 -0.489 1.00 60.06 98 THR A N 1
ATOM 727 C CA . THR A 1 98 ? -23.001 8.615 -1.835 1.00 60.06 98 THR A CA 1
ATOM 728 C C . THR A 1 98 ? -22.576 7.683 -2.975 1.00 60.06 98 THR A C 1
ATOM 730 O O . THR A 1 98 ? -22.886 7.949 -4.134 1.00 60.06 98 THR A O 1
ATOM 733 N N . THR A 1 99 ? -21.945 6.539 -2.688 1.00 57.22 99 THR A N 1
ATOM 734 C CA . THR A 1 99 ? -21.428 5.589 -3.703 1.00 57.22 99 THR A CA 1
ATOM 735 C C . THR A 1 99 ? -22.507 4.730 -4.392 1.00 57.22 99 THR A C 1
ATOM 737 O O . THR A 1 99 ? -22.239 3.607 -4.807 1.00 57.22 99 THR A O 1
ATOM 740 N N . GLY A 1 100 ? -23.736 5.229 -4.543 1.00 47.38 100 GLY A N 1
ATOM 741 C CA . GLY A 1 100 ? -24.830 4.467 -5.161 1.00 47.38 100 GLY A CA 1
ATOM 742 C C . GLY A 1 100 ? -25.886 5.260 -5.930 1.00 47.38 100 GLY A C 1
ATOM 743 O O . GLY A 1 100 ? -26.855 4.644 -6.358 1.00 47.38 100 GLY A O 1
ATOM 744 N N . ALA A 1 101 ? -25.750 6.580 -6.110 1.00 47.22 101 ALA A N 1
ATOM 745 C CA . ALA A 1 101 ? -26.828 7.391 -6.695 1.00 47.22 101 ALA A CA 1
ATOM 746 C C . ALA A 1 101 ? -26.544 7.992 -8.084 1.00 47.22 101 ALA A C 1
ATOM 748 O O . ALA A 1 101 ? -27.481 8.497 -8.687 1.00 47.22 101 ALA A O 1
ATOM 749 N N . ASP A 1 102 ? -25.314 7.915 -8.609 1.00 45.84 102 ASP A N 1
ATOM 750 C CA . ASP A 1 102 ? -24.939 8.625 -9.852 1.00 45.84 102 ASP A CA 1
ATOM 751 C C . ASP A 1 102 ? -24.248 7.735 -10.904 1.00 45.84 102 ASP A C 1
ATOM 753 O O . ASP A 1 102 ? -23.415 8.172 -11.694 1.00 45.84 102 ASP A O 1
ATOM 757 N N . ALA A 1 103 ? -24.605 6.450 -10.921 1.00 42.19 103 ALA A N 1
ATOM 758 C CA . ALA A 1 103 ? -24.300 5.546 -12.028 1.00 42.19 103 ALA A CA 1
ATOM 759 C C . ALA A 1 103 ? -25.598 4.899 -12.536 1.00 42.19 103 ALA A C 1
ATOM 761 O O . ALA A 1 103 ? -25.837 3.709 -12.326 1.00 42.19 103 ALA A O 1
ATOM 762 N N . ALA A 1 104 ? -26.445 5.716 -13.164 1.00 37.66 104 ALA A N 1
ATOM 763 C CA . ALA A 1 104 ? -27.555 5.296 -14.016 1.00 37.66 104 ALA A CA 1
ATOM 764 C C . ALA A 1 104 ? -27.624 6.214 -15.241 1.00 37.66 104 ALA A C 1
ATOM 766 O O . ALA A 1 104 ? -27.513 7.445 -15.051 1.00 37.66 104 ALA A O 1
#

pLDDT: mean 78.63, std 17.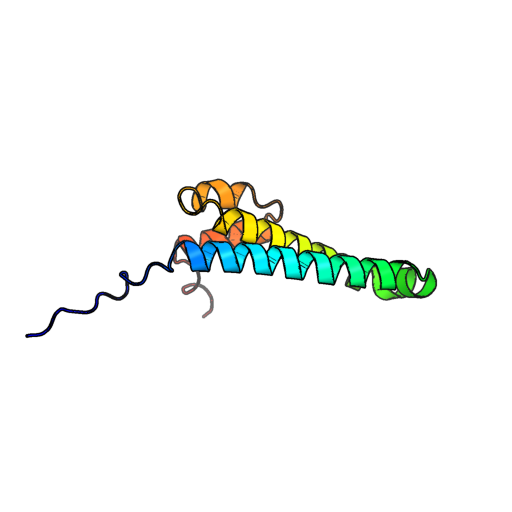23, range [37.66, 97.75]